Protein 3F14 (pdb70)

Foldseek 3Di:
DLVLVVVLCVCVQQLVPVVCLVQADQFEWEAAPPPDIQTGSVRVVVVSVCSPLCQKGKDWDDWDDDPFKIKIWIKIWDADPVRHIDIKTKIWIFGHDVRHTRYIYMYID

Secondary structure (DSSP, 8-state):
--HHHHHHHHHHHTT-GGGTGGGEEEEEEEEETTTEEEESHHHHHHHHH------SEEEEEEEEE-SSEEEEEEEEEEE-TTS-EEEEEEEEEEEEETTEEEEEEEEE-

Sequence (109 aa):
GETTHYYSIAQHFSSGDFPAVYACFNDIIEWNIIGNNQVVKGKKADVIDFCNKKLPEKGAVLTNDDNNVIIQNNENQQIIVIEGKCRYFFDAEGKEAFVSYCDIYRFENDTIKTITSYCI

CATH classification: 3.10.450.50

Solvent-accessible surface area: 6241 Å² total

B-factor: mean 21.0, std 8.16, range [8.96, 68.03]

Radius of gyration: 13.58 Å; Cα contacts (8 Å, |Δi|>4): 230; chains: 1; bounding box: 25×44×21 Å

Structure (mmCIF, N/CA/C/O backbone):
data_3F14
#
_entry.id   3F14
#
_cell.length_a   57.640
_cell.length_b   57.640
_cell.length_c   59.390
_cell.angle_alpha   90.000
_cell.angle_beta   90.000
_cell.angle_gamma   120.000
#
_symmetry.space_group_name_H-M   'P 32 2 1'
#
loop_
_entity.id
_entity.type
_entity.pdbx_description
1 polymer 'uncharacterized NTF2-like protein'
2 non-polymer 2-AMINO-2-HYDROXYMETHYL-PROPANE-1,3-DIOL
3 non-polymer 'TRIETHYLENE GLYCOL'
4 water water
#
loop_
_atom_site.group_PDB
_atom_site.id
_atom_site.type_symbol
_atom_site.label_atom_id
_atom_site.label_alt_id
_atom_site.label_comp_id
_atom_site.label_asym_id
_atom_site.label_entity_id
_atom_site.label_seq_id
_atom_site.pdbx_PDB_ins_code
_atom_site.Cartn_x
_atom_site.Cartn_y
_atom_site.Cartn_z
_atom_site.occupancy
_atom_site.B_iso_or_equiv
_atom_site.auth_seq_id
_atom_site.auth_comp_id
_atom_site.auth_asym_id
_atom_site.auth_atom_id
_atom_site.pdbx_PDB_model_num
ATOM 1 N N . GLY A 1 1 ? 59.141 2.376 5.166 1.00 33.03 0 GLY A N 1
ATOM 2 C CA . GLY A 1 1 ? 58.027 1.600 5.770 1.00 30.81 0 GLY A CA 1
ATOM 3 C C . GLY A 1 1 ? 56.816 2.467 6.084 1.00 31.46 0 GLY A C 1
ATOM 4 O O . GLY A 1 1 ? 56.760 3.660 5.721 1.00 28.46 0 GLY A O 1
ATOM 13 N N . GLU A 1 3 ? 55.706 3.802 8.843 1.00 29.85 2 GLU A N 1
ATOM 14 C CA . GLU A 1 3 ? 55.988 4.971 9.658 1.00 28.35 2 GLU A CA 1
ATOM 15 C C . GLU A 1 3 ? 56.409 6.163 8.799 1.00 29.23 2 GLU A C 1
ATOM 16 O O . GLU A 1 3 ? 55.917 7.278 8.996 1.00 21.35 2 GLU A O 1
ATOM 18 N N . THR A 1 4 ? 57.290 5.938 7.827 1.00 24.37 3 THR A N 1
ATOM 19 C CA . THR A 1 4 ? 57.780 7.056 6.989 1.00 25.52 3 THR A CA 1
ATOM 20 C C . THR A 1 4 ? 56.682 7.587 6.026 1.00 25.36 3 THR A C 1
ATOM 21 O O . THR A 1 4 ? 56.621 8.787 5.710 1.00 24.98 3 THR A O 1
ATOM 25 N N . THR A 1 5 ? 55.820 6.691 5.582 1.00 23.16 4 THR A N 1
ATOM 26 C CA . THR A 1 5 ? 54.743 7.073 4.684 1.00 24.52 4 THR A CA 1
ATOM 27 C C . THR A 1 5 ? 53.732 7.935 5.453 1.00 22.58 4 THR A C 1
ATOM 28 O O . THR A 1 5 ? 53.371 9.037 4.996 1.00 19.20 4 THR A O 1
ATOM 32 N N . HIS A 1 6 ? 53.284 7.448 6.610 1.00 22.04 5 HIS A N 1
ATOM 33 C CA . HIS A 1 6 ? 52.425 8.268 7.492 1.00 20.43 5 HIS A CA 1
ATOM 34 C C . HIS A 1 6 ? 53.025 9.646 7.772 1.00 20.64 5 HIS A C 1
ATOM 35 O O . HIS A 1 6 ? 52.330 10.665 7.699 1.00 18.93 5 HIS A O 1
ATOM 42 N N A TYR A 1 7 ? 54.302 9.673 8.128 0.50 18.45 6 TYR A N 1
ATOM 43 N N B TYR A 1 7 ? 54.299 9.688 8.139 0.50 18.59 6 TYR A N 1
ATOM 44 C CA A TYR A 1 7 ? 55.016 10.917 8.410 0.50 19.41 6 TYR A CA 1
ATOM 45 C CA B TYR A 1 7 ? 54.980 10.957 8.413 0.50 19.21 6 TYR A CA 1
ATOM 46 C C A TYR A 1 7 ? 54.902 11.882 7.234 0.50 19.06 6 TYR A C 1
ATOM 47 C C B TYR A 1 7 ? 54.864 11.893 7.219 0.50 18.83 6 TYR A C 1
ATOM 48 O O A TYR A 1 7 ? 54.604 13.049 7.405 0.50 18.38 6 TYR A O 1
ATOM 49 O O B TYR A 1 7 ? 54.512 13.051 7.358 0.50 18.39 6 TYR A O 1
ATOM 66 N N . SER A 1 8 ? 55.159 11.386 6.031 1.00 19.46 7 SER A N 1
ATOM 67 C CA . SER A 1 8 ? 55.094 12.224 4.836 1.00 18.29 7 SER A CA 1
ATOM 68 C C . SER A 1 8 ? 53.685 12.772 4.544 1.00 17.09 7 SER A C 1
ATOM 69 O O . SER A 1 8 ? 53.498 13.945 4.210 1.00 18.17 7 SER A O 1
ATOM 72 N N . ILE A 1 9 ? 52.712 11.898 4.663 1.00 17.22 8 ILE A N 1
ATOM 73 C CA . ILE A 1 9 ? 51.313 12.263 4.428 1.00 21.11 8 ILE A CA 1
ATOM 74 C C . ILE A 1 9 ? 50.920 13.387 5.368 1.00 17.60 8 ILE A C 1
ATOM 75 O O . ILE A 1 9 ? 50.389 14.412 4.936 1.00 17.89 8 ILE A O 1
ATOM 80 N N . ALA A 1 10 ? 51.204 13.207 6.647 1.00 17.20 9 ALA A N 1
ATOM 81 C CA . ALA A 1 10 ? 50.844 14.185 7.682 1.00 19.17 9 ALA A CA 1
ATOM 82 C C . ALA A 1 10 ? 51.567 15.482 7.450 1.00 17.83 9 ALA A C 1
ATOM 83 O O . ALA A 1 10 ? 50.994 16.564 7.596 1.00 18.27 9 ALA A O 1
ATOM 85 N N . GLN A 1 11 ? 52.861 15.431 7.146 1.00 16.58 10 GLN A N 1
ATOM 86 C CA . GLN A 1 11 ? 53.604 16.644 6.850 1.00 17.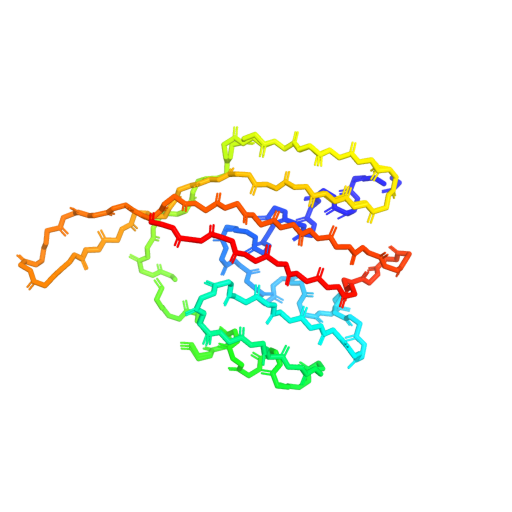70 10 GLN A CA 1
ATOM 87 C C . GLN A 1 11 ? 52.987 17.440 5.715 1.00 17.50 10 GLN A C 1
ATOM 88 O O . GLN A 1 11 ? 52.825 18.650 5.835 1.00 17.93 10 GLN A O 1
ATOM 94 N N . HIS A 1 12 ? 52.627 16.762 4.625 1.00 16.41 11 HIS A N 1
ATOM 95 C CA . HIS A 1 12 ? 52.007 17.444 3.494 1.00 17.26 11 HIS A CA 1
ATOM 96 C C . HIS A 1 12 ? 50.673 18.052 3.846 1.00 16.63 11 HIS A C 1
ATOM 97 O O . HIS A 1 12 ? 50.433 19.219 3.583 1.00 17.21 11 HIS A O 1
ATOM 104 N N . PHE A 1 13 ? 49.790 17.304 4.523 1.00 15.29 12 PHE A N 1
ATOM 105 C CA . PHE A 1 13 ? 48.487 17.875 4.861 1.00 16.73 12 PHE A CA 1
ATOM 106 C C . PHE A 1 13 ? 48.636 19.059 5.822 1.00 15.89 12 PHE A C 1
ATOM 107 O O . PHE A 1 13 ? 48.026 20.099 5.609 1.00 16.18 12 PHE A O 1
ATOM 115 N N . SER A 1 14 ? 49.469 18.913 6.861 1.00 15.10 13 SER A N 1
ATOM 116 C CA . SER A 1 14 ? 49.579 19.959 7.871 1.00 15.50 13 SER A CA 1
ATOM 117 C C . SER A 1 14 ? 50.153 21.261 7.302 1.00 16.60 13 SER A C 1
ATOM 118 O O . SER A 1 14 ? 49.839 22.338 7.758 1.00 15.92 13 SER A O 1
ATOM 121 N N . SER A 1 15 ? 51.030 21.131 6.314 1.00 16.99 14 SER A N 1
ATOM 122 C CA . SER A 1 15 ? 51.658 22.284 5.688 1.00 17.38 14 SER A CA 1
ATOM 123 C C . SER A 1 15 ? 50.760 22.884 4.578 1.00 17.64 14 SER A C 1
ATOM 124 O O . SER A 1 15 ? 51.150 23.880 3.935 1.00 18.67 14 SER A O 1
ATOM 127 N N . GLY A 1 16 ? 49.538 22.373 4.401 1.00 16.99 15 GLY A N 1
ATOM 128 C CA . GLY A 1 16 ? 48.574 22.915 3.445 1.00 17.20 15 GLY A CA 1
ATOM 129 C C . GLY A 1 16 ? 48.605 22.372 2.055 1.00 15.56 15 GLY A C 1
ATOM 130 O O . GLY A 1 16 ? 47.837 22.847 1.225 1.00 19.27 15 GLY A O 1
ATOM 131 N N . ASP A 1 17 ? 49.464 21.406 1.795 1.00 15.53 16 ASP A N 1
ATOM 132 C CA . ASP A 1 17 ? 49.605 20.810 0.489 1.00 15.72 16 ASP A CA 1
ATOM 133 C C . ASP A 1 17 ? 48.641 19.643 0.388 1.00 18.88 16 ASP A C 1
ATOM 134 O O . ASP A 1 17 ? 49.029 18.495 0.195 1.00 18.41 16 ASP A O 1
ATOM 139 N N . PHE A 1 18 ? 47.359 19.962 0.484 1.00 18.23 17 PHE A N 1
ATOM 140 C CA . PHE A 1 18 ? 46.335 18.923 0.516 1.00 17.51 17 PHE A CA 1
ATOM 141 C C . PHE A 1 18 ? 46.333 18.024 -0.740 1.00 18.84 17 PHE A C 1
ATOM 142 O O . PHE A 1 18 ? 46.212 16.794 -0.604 1.00 18.83 17 PHE A O 1
ATOM 150 N N . PRO A 1 19 ? 46.468 18.608 -1.939 1.00 16.45 18 PRO A N 1
ATOM 151 C CA . PRO A 1 19 ? 46.389 17.770 -3.163 1.00 18.37 18 PRO A CA 1
ATOM 152 C C . PRO A 1 19 ? 47.403 16.635 -3.199 1.00 19.85 18 PRO A C 1
ATOM 153 O O . PRO A 1 19 ? 47.137 15.633 -3.835 1.00 19.90 18 PRO A O 1
ATOM 157 N N . ALA A 1 20 ? 48.541 16.773 -2.535 1.00 19.58 19 ALA A N 1
ATOM 158 C CA . ALA A 1 20 ? 49.536 15.687 -2.481 1.00 19.88 19 ALA A CA 1
ATOM 159 C C . ALA A 1 20 ? 49.028 14.448 -1.767 1.00 22.04 19 ALA A C 1
ATOM 160 O O . ALA A 1 20 ? 49.604 13.374 -1.937 1.00 22.34 19 ALA A O 1
ATOM 162 N N . VAL A 1 21 ? 47.961 14.564 -0.974 1.00 17.49 20 VAL A N 1
ATOM 163 C CA . VAL A 1 21 ? 47.516 13.411 -0.185 1.00 18.93 20 VAL A CA 1
ATOM 164 C C . VAL A 1 21 ? 46.058 13.019 -0.381 1.00 16.96 20 VAL A C 1
ATOM 165 O O . VAL A 1 21 ? 45.574 12.095 0.286 1.00 18.14 20 VAL A O 1
ATOM 169 N N . TYR A 1 22 ? 45.345 13.664 -1.305 1.00 18.63 21 TYR A N 1
ATOM 170 C CA . TYR A 1 22 ? 43.956 13.238 -1.571 1.00 18.82 21 TYR A CA 1
ATOM 171 C C . TYR A 1 22 ? 43.825 11.737 -1.879 1.00 20.19 21 TYR A C 1
ATOM 172 O O . TYR A 1 22 ? 42.858 11.099 -1.434 1.00 19.37 21 TYR A O 1
ATOM 181 N N . ALA A 1 23 ? 44.783 11.197 -2.623 1.00 20.99 22 ALA A N 1
ATOM 182 C CA . ALA A 1 23 ? 44.805 9.753 -2.946 1.00 19.05 22 ALA A CA 1
ATOM 183 C C . ALA A 1 23 ? 44.990 8.859 -1.704 1.00 19.99 22 ALA A C 1
ATOM 1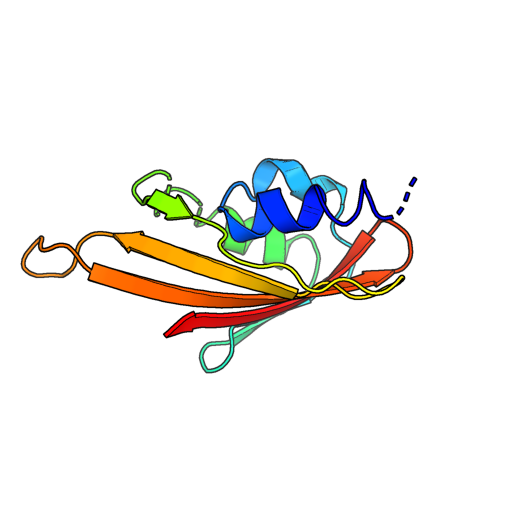84 O O . ALA A 1 23 ? 44.757 7.658 -1.806 1.00 20.70 22 ALA A O 1
ATOM 186 N N . CYS A 1 24 ? 45.415 9.422 -0.557 1.00 16.50 23 CYS A N 1
ATOM 187 C CA . CYS A 1 24 ? 45.562 8.695 0.682 1.00 17.38 23 CYS A CA 1
ATOM 188 C C . CYS A 1 24 ? 44.337 8.802 1.577 1.00 15.37 23 CYS A C 1
ATOM 189 O O . CYS A 1 24 ? 44.339 8.222 2.650 1.00 19.07 23 CYS A O 1
ATOM 192 N N . PHE A 1 25 ? 43.310 9.551 1.182 1.00 16.16 24 PHE A N 1
ATOM 193 C CA . PHE A 1 25 ? 42.122 9.676 2.012 1.00 16.01 24 PHE A CA 1
ATOM 194 C C . PHE A 1 25 ? 41.340 8.401 2.035 1.00 16.27 24 PHE A C 1
ATOM 195 O O . PHE A 1 25 ? 41.080 7.795 0.976 1.00 16.49 24 PHE A O 1
ATOM 203 N N . ASN A 1 26 ? 40.903 7.986 3.218 1.00 14.42 25 ASN A N 1
ATOM 204 C CA . ASN A 1 26 ? 39.927 6.897 3.299 1.00 13.30 25 ASN A CA 1
ATOM 205 C C . ASN A 1 26 ? 38.609 7.338 2.653 1.00 14.16 25 ASN A C 1
ATOM 206 O O . ASN A 1 26 ? 38.213 8.494 2.732 1.00 13.20 25 ASN A O 1
ATOM 211 N N . ASP A 1 27 ? 37.865 6.388 2.091 1.00 13.54 26 ASP A N 1
ATOM 212 C CA . ASP A 1 27 ? 36.552 6.687 1.501 1.00 14.22 26 ASP A CA 1
ATOM 213 C C . ASP A 1 27 ? 35.650 7.444 2.497 1.00 12.74 26 ASP A C 1
ATOM 214 O O . ASP A 1 27 ? 34.869 8.288 2.062 1.00 13.80 26 ASP A O 1
ATOM 219 N N . ILE A 1 28 ? 35.741 7.133 3.779 1.00 14.44 27 ILE A N 1
ATOM 220 C CA . ILE A 1 28 ? 34.882 7.791 4.784 1.00 15.91 27 ILE A CA 1
ATOM 221 C C . ILE A 1 28 ? 35.676 8.664 5.743 1.00 14.39 27 ILE A C 1
ATOM 222 O O . ILE A 1 28 ? 35.308 8.825 6.882 1.00 15.22 27 ILE A O 1
ATOM 227 N N . ILE A 1 29 ? 36.767 9.213 5.253 1.00 13.78 28 ILE A N 1
ATOM 228 C CA . ILE A 1 29 ? 37.549 10.180 6.016 1.00 13.61 28 ILE A CA 1
ATOM 229 C C . ILE A 1 29 ? 36.681 11.237 6.657 1.00 14.38 28 ILE A C 1
ATOM 230 O O . ILE A 1 29 ? 35.728 11.710 6.080 1.00 16.06 28 ILE A O 1
ATOM 235 N N . GLU A 1 30 ? 37.038 11.644 7.879 1.00 14.86 29 GLU A N 1
ATOM 236 C CA . GLU A 1 30 ? 36.405 12.798 8.491 1.00 15.21 29 GLU A CA 1
ATOM 237 C C . GLU A 1 30 ? 37.499 13.797 8.881 1.00 16.74 29 GLU A C 1
ATOM 238 O O . GLU A 1 30 ? 38.545 13.389 9.374 1.00 16.71 29 GLU A O 1
ATOM 244 N N . TRP A 1 31 ? 37.239 15.077 8.656 1.00 14.60 30 TRP A N 1
ATOM 245 C CA . TRP A 1 31 ? 38.071 16.170 9.141 1.00 16.19 30 TRP A CA 1
ATOM 246 C C . TRP A 1 31 ? 37.259 16.958 10.133 1.00 15.08 30 TRP A C 1
ATOM 247 O O . TRP A 1 31 ? 36.316 17.636 9.773 1.00 15.18 30 TRP A O 1
ATOM 258 N N . ASN A 1 32 ? 37.633 16.845 11.419 1.00 14.82 31 ASN A N 1
ATOM 259 C CA . ASN A 1 32 ? 37.029 17.540 12.538 1.00 14.82 31 ASN A CA 1
ATOM 260 C C . ASN A 1 32 ? 37.874 18.790 12.822 1.00 16.69 31 ASN A C 1
ATOM 261 O O . ASN A 1 32 ? 38.934 18.690 13.420 1.00 15.26 31 ASN A O 1
ATOM 266 N N . ILE A 1 33 ? 37.413 19.950 12.395 1.00 14.95 32 ILE A N 1
ATOM 267 C CA . ILE A 1 33 ? 38.061 21.233 12.665 1.00 14.91 32 ILE A CA 1
ATOM 268 C C . ILE A 1 33 ? 37.390 21.736 13.954 1.00 15.22 32 ILE A C 1
ATOM 269 O O . ILE A 1 33 ? 36.258 22.220 13.947 1.00 14.95 32 ILE A O 1
ATOM 274 N N . ILE A 1 34 ? 38.082 21.544 15.082 1.00 14.41 33 ILE A N 1
ATOM 275 C CA . ILE A 1 34 ? 37.550 21.793 16.407 1.00 14.76 33 ILE A CA 1
ATOM 276 C C . ILE A 1 34 ? 37.017 23.220 16.544 1.00 14.10 33 ILE A C 1
ATOM 277 O O . ILE A 1 34 ? 37.677 24.189 16.207 1.00 14.77 33 ILE A O 1
ATOM 282 N N . GLY A 1 35 ? 35.779 23.324 17.049 1.00 15.22 34 GLY A N 1
ATOM 283 C CA . GLY A 1 35 ? 35.103 24.601 17.203 1.00 16.27 34 GLY A CA 1
ATOM 284 C C . GLY A 1 35 ? 34.503 25.159 15.927 1.00 19.15 34 GLY A C 1
ATOM 285 O O . GLY A 1 35 ? 33.903 26.219 15.947 1.00 19.10 34 GLY A O 1
ATOM 286 N N A ASN A 1 36 ? 34.696 24.454 14.816 0.48 16.46 35 ASN A N 1
ATOM 287 N N B ASN A 1 36 ? 34.610 24.425 14.833 0.52 16.73 35 ASN A N 1
ATOM 288 C CA A ASN A 1 36 ? 34.217 24.895 13.510 0.48 16.68 35 ASN A CA 1
ATOM 289 C CA B ASN A 1 36 ? 34.124 24.870 13.538 0.52 16.57 35 ASN A CA 1
ATOM 290 C C A ASN A 1 36 ? 33.206 23.932 12.868 0.48 17.04 35 ASN A C 1
ATOM 291 C C B ASN A 1 36 ? 33.122 23.812 13.029 0.52 15.47 35 ASN A C 1
ATOM 292 O O A ASN A 1 36 ? 32.054 24.321 12.674 0.48 17.68 35 ASN A O 1
ATOM 293 O O B ASN A 1 36 ? 31.883 23.931 13.211 0.52 14.17 35 ASN A O 1
ATOM 302 N N . GLN A 1 37 ? 33.645 22.730 12.481 1.00 16.15 36 GLN A N 1
ATOM 303 C CA . GLN A 1 37 ? 32.775 21.730 11.874 1.00 15.70 36 GLN A CA 1
ATOM 304 C C . GLN A 1 37 ? 33.478 20.420 11.626 1.00 16.51 36 GLN A C 1
ATOM 305 O O . GLN A 1 37 ? 34.686 20.376 11.601 1.00 15.88 36 GLN A O 1
ATOM 311 N N . VAL A 1 38 ? 32.710 19.396 11.330 1.00 15.79 37 VAL A N 1
ATOM 312 C CA . VAL A 1 38 ? 33.162 18.103 10.846 1.00 15.83 37 VAL A CA 1
ATOM 313 C C . VAL A 1 38 ? 32.765 17.947 9.373 1.00 14.91 37 VAL A C 1
ATOM 314 O O . VAL A 1 38 ? 31.579 18.080 9.040 1.00 17.13 37 VAL A O 1
ATOM 318 N N . VAL A 1 39 ? 33.749 17.710 8.502 1.00 15.76 38 VAL A N 1
ATOM 319 C CA . VAL A 1 39 ? 33.547 17.454 7.068 1.00 14.37 38 VAL A CA 1
ATOM 320 C C . VAL A 1 39 ? 33.700 15.936 6.895 1.00 15.30 38 VAL A C 1
ATOM 321 O O . VAL A 1 39 ? 34.671 15.378 7.403 1.00 15.36 38 VAL A O 1
ATOM 325 N N . LYS A 1 40 ? 32.777 15.285 6.211 1.00 15.91 39 LYS A N 1
ATOM 326 C CA . LYS A 1 40 ? 32.716 13.834 6.162 1.00 16.28 39 LYS A CA 1
ATOM 327 C C . LYS A 1 40 ? 32.638 13.280 4.734 1.00 14.92 39 LYS A C 1
ATOM 328 O O . LYS A 1 40 ? 31.807 13.713 3.930 1.00 17.17 39 LYS A O 1
ATOM 334 N N . GLY A 1 41 ? 33.426 12.237 4.494 1.00 15.00 40 GLY A N 1
ATOM 335 C CA . GLY A 1 41 ? 33.459 11.564 3.228 1.00 15.33 40 GLY A CA 1
ATOM 336 C C . GLY A 1 41 ? 34.511 12.111 2.285 1.00 15.55 40 GLY A C 1
ATOM 337 O O . GLY A 1 41 ? 34.792 13.298 2.293 1.00 15.06 40 GLY A O 1
ATOM 338 N N A LYS A 1 42 ? 35.065 11.221 1.465 0.50 14.73 41 LYS A N 1
ATOM 339 N N B LYS A 1 42 ? 35.079 11.246 1.448 0.50 15.23 41 LYS A N 1
ATOM 340 C CA A LYS A 1 42 ? 36.175 11.579 0.618 0.50 13.78 41 LYS A CA 1
ATOM 341 C CA B LYS A 1 42 ? 36.221 11.638 0.630 0.50 14.90 41 LYS A CA 1
ATOM 342 C C A LYS A 1 42 ? 35.835 12.808 -0.205 0.50 14.15 41 LYS A C 1
ATOM 343 C C B LYS A 1 42 ? 35.909 12.790 -0.331 0.50 15.78 41 LYS A C 1
ATOM 344 O O A LYS A 1 42 ? 36.532 13.815 -0.112 0.50 13.64 41 LYS A O 1
ATOM 345 O O B LYS A 1 42 ? 36.731 13.711 -0.516 0.50 12.88 41 LYS A O 1
ATOM 356 N N . ALA A 1 43 ? 34.744 12.762 -0.971 1.00 13.60 42 ALA A N 1
ATOM 357 C CA . ALA A 1 43 ? 34.390 13.846 -1.894 1.00 13.12 42 ALA A CA 1
ATOM 358 C C . ALA A 1 43 ? 34.199 15.169 -1.175 1.00 12.94 42 ALA A C 1
ATOM 359 O O . ALA A 1 43 ? 34.768 16.171 -1.594 1.00 12.83 42 ALA A O 1
ATOM 361 N N . ASP A 1 44 ? 33.492 15.163 -0.052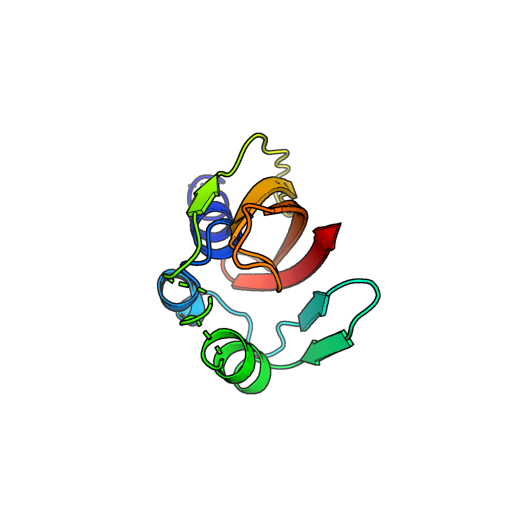 1.00 13.56 43 ASP A N 1
ATOM 362 C CA . ASP A 1 44 ? 33.262 16.407 0.681 1.00 13.04 43 ASP A CA 1
ATOM 363 C C . ASP A 1 44 ? 34.554 16.937 1.279 1.00 14.88 43 ASP A C 1
ATOM 364 O O . ASP A 1 44 ? 34.767 18.155 1.275 1.00 14.36 43 ASP A O 1
ATOM 369 N N . VAL A 1 45 ? 35.452 16.080 1.782 1.00 13.19 44 VAL A N 1
ATOM 370 C CA . VAL A 1 45 ? 36.716 16.586 2.357 1.00 12.67 44 VAL A CA 1
ATOM 371 C C . VAL A 1 45 ? 37.610 17.137 1.234 1.00 13.82 44 VAL A C 1
ATOM 372 O O . VAL A 1 45 ? 38.227 18.190 1.398 1.00 14.31 44 VAL A O 1
ATOM 376 N N . ILE A 1 46 ? 37.686 16.466 0.100 1.00 13.43 45 ILE A N 1
ATOM 377 C CA . ILE A 1 46 ? 38.479 16.975 -1.008 1.00 13.39 45 ILE A CA 1
ATOM 378 C C . ILE A 1 46 ? 37.920 18.307 -1.485 1.00 15.07 45 ILE A C 1
ATOM 379 O O . ILE A 1 46 ? 38.695 19.258 -1.727 1.00 14.82 45 ILE A O 1
ATOM 384 N N . ASP A 1 47 ? 36.615 18.428 -1.587 1.00 13.93 46 ASP A N 1
ATOM 385 C CA . ASP A 1 47 ? 36.019 19.682 -2.079 1.00 13.89 46 ASP A CA 1
ATOM 386 C C . ASP A 1 47 ? 36.311 20.806 -1.094 1.00 14.36 46 ASP A C 1
ATOM 387 O O . ASP A 1 47 ? 36.598 21.943 -1.492 1.00 14.67 46 ASP A O 1
ATOM 392 N N . PHE A 1 48 ? 36.237 20.505 0.190 1.00 14.24 47 PHE A N 1
ATOM 393 C CA . PHE A 1 48 ? 36.497 21.503 1.236 1.00 14.14 47 PHE A CA 1
ATOM 394 C C . PHE A 1 48 ? 37.944 21.930 1.216 1.00 16.68 47 PHE A C 1
ATOM 395 O O . PHE A 1 48 ? 38.258 23.129 1.238 1.00 15.70 47 PHE A O 1
ATOM 403 N N . CYS A 1 49 ? 38.855 20.980 1.113 1.00 15.12 48 CYS A N 1
ATOM 404 C CA . CYS A 1 49 ? 40.263 21.295 0.965 1.00 15.81 48 CYS A CA 1
ATOM 405 C C . CYS A 1 49 ? 40.504 22.128 -0.265 1.00 14.64 48 CYS A C 1
ATOM 406 O O . CYS A 1 49 ? 41.341 23.067 -0.220 1.00 16.22 48 CYS A O 1
ATOM 409 N N . ASN A 1 50 ? 39.917 21.798 -1.407 1.00 14.24 49 ASN A N 1
ATOM 410 C CA . ASN A 1 50 ? 40.117 22.588 -2.623 1.00 14.38 49 ASN A CA 1
ATOM 411 C C . ASN A 1 50 ? 39.620 24.017 -2.470 1.00 15.51 49 ASN A C 1
ATOM 412 O O . ASN A 1 50 ? 40.222 24.940 -3.054 1.00 17.02 49 ASN A O 1
ATOM 417 N N A LYS A 1 51 ? 38.490 24.216 -1.802 0.70 16.09 50 LYS A N 1
ATOM 418 N N B LYS A 1 51 ? 38.638 24.246 -1.595 0.30 15.47 50 LYS A N 1
ATOM 419 C CA A LYS A 1 51 ? 37.973 25.573 -1.564 0.70 16.98 50 LYS A CA 1
ATOM 420 C CA B LYS A 1 51 ? 38.202 25.616 -1.296 0.30 16.78 50 LYS A CA 1
ATOM 421 C C A LYS A 1 51 ? 38.991 26.388 -0.753 0.70 15.63 50 LYS A C 1
ATOM 422 C C B LYS A 1 51 ? 39.183 26.361 -0.367 0.30 14.53 50 LYS A C 1
ATOM 423 O O A LYS A 1 51 ? 39.233 27.573 -1.042 0.70 16.09 50 LYS A O 1
ATOM 424 O O B LYS A 1 51 ? 39.285 27.604 -0.438 0.30 13.59 50 LYS A O 1
ATOM 451 N N . LEU A 1 53 ? 42.407 25.778 -0.452 1.00 15.55 52 LEU A N 1
ATOM 452 C CA . LEU A 1 53 ? 43.738 25.730 -1.022 1.00 14.99 52 LEU A CA 1
ATOM 453 C C . LEU A 1 53 ? 44.326 27.101 -1.379 1.00 15.18 52 LEU A C 1
ATOM 454 O O . LEU A 1 53 ? 45.488 27.362 -1.019 1.00 16.28 52 LEU A O 1
ATOM 459 N N . PRO A 1 54 ? 43.574 28.000 -2.019 1.00 15.33 53 PRO A N 1
ATOM 460 C CA . PRO A 1 54 ? 44.209 29.307 -2.299 1.00 15.05 53 PRO A CA 1
ATOM 461 C C . PRO A 1 54 ? 44.661 30.041 -1.044 1.00 16.57 53 PRO A C 1
ATOM 462 O O . PRO A 1 54 ? 45.723 30.706 -1.063 1.00 16.39 53 PRO A O 1
ATOM 466 N N . GLU A 1 55 ? 43.901 29.973 0.045 1.00 16.37 54 GLU A N 1
ATOM 467 C CA . GLU A 1 55 ? 44.318 30.562 1.323 1.00 15.77 54 GLU A CA 1
ATOM 468 C C . GLU A 1 55 ? 45.596 29.956 1.806 1.00 16.45 54 GLU A C 1
ATOM 469 O O . GLU A 1 55 ? 46.457 30.661 2.332 1.00 17.47 54 GLU A O 1
ATOM 483 N N . LYS A 1 57 ? 47.959 28.556 -0.117 1.00 15.78 56 LYS A N 1
ATOM 484 C CA . LYS A 1 57 ? 48.989 28.978 -1.063 1.00 16.21 56 LYS A CA 1
ATOM 485 C C . LYS A 1 57 ? 49.485 30.381 -0.792 1.00 15.83 56 LYS A C 1
ATOM 486 O O . LYS A 1 57 ? 50.635 30.648 -1.059 1.00 18.26 56 LYS A O 1
ATOM 492 N N . GLY A 1 58 ? 48.636 31.258 -0.266 1.00 14.12 57 GLY A N 1
ATOM 493 C CA . GLY A 1 58 ? 49.026 32.619 0.083 1.00 13.94 57 GLY A CA 1
ATOM 494 C C . GLY A 1 58 ? 49.630 32.805 1.450 1.00 13.52 57 GLY A C 1
ATOM 495 O O . GLY A 1 58 ? 50.108 33.903 1.793 1.00 15.10 57 GLY A O 1
ATOM 496 N N . ALA A 1 59 ? 49.621 31.748 2.257 1.00 13.48 58 ALA A N 1
ATOM 497 C CA . ALA A 1 59 ? 50.085 31.748 3.633 1.00 14.73 58 ALA A CA 1
ATOM 498 C C . ALA A 1 59 ? 51.456 31.067 3.694 1.00 13.88 58 ALA A C 1
ATOM 499 O O . ALA A 1 59 ? 51.922 30.505 2.686 1.00 15.72 58 ALA A O 1
ATOM 501 N N . VAL A 1 60 ? 52.056 31.048 4.890 1.00 13.58 59 VAL A N 1
ATOM 502 C CA . VAL A 1 60 ? 53.363 30.370 5.087 1.00 15.79 59 VAL A CA 1
ATOM 503 C C . VAL A 1 60 ? 53.207 29.448 6.287 1.00 14.09 59 VAL A C 1
ATOM 504 O O . VAL A 1 60 ? 52.981 29.904 7.417 1.00 14.32 59 VAL A O 1
ATOM 508 N N . LEU A 1 61 ? 53.251 28.136 6.051 1.00 14.90 60 LEU A N 1
ATOM 509 C CA . LEU A 1 61 ? 53.010 27.140 7.079 1.00 14.39 60 LEU A CA 1
ATOM 510 C C . LEU A 1 61 ? 54.301 26.434 7.455 1.00 17.18 60 LEU A C 1
ATOM 511 O O . LEU A 1 61 ? 55.075 26.062 6.576 1.00 19.18 60 LEU A O 1
ATOM 516 N N . THR A 1 62 ? 54.541 26.260 8.743 1.00 17.13 61 THR A N 1
ATOM 517 C CA . THR A 1 62 ? 55.754 25.643 9.257 1.00 16.92 61 THR A CA 1
ATOM 518 C C . THR A 1 62 ? 55.380 24.605 10.304 1.00 15.28 61 THR A C 1
ATOM 519 O O . THR A 1 62 ? 54.800 24.936 11.315 1.00 17.30 61 THR A O 1
ATOM 523 N N . ASN A 1 63 ? 55.661 23.353 10.004 1.00 16.92 62 ASN A N 1
ATOM 524 C CA . ASN A 1 63 ? 55.448 22.266 10.952 1.00 15.91 62 ASN A CA 1
ATOM 525 C C . ASN A 1 63 ? 56.644 22.209 11.936 1.00 16.51 62 ASN A C 1
ATOM 526 O O . ASN A 1 63 ? 57.797 22.234 11.510 1.00 20.92 62 ASN A O 1
ATOM 531 N N A ASP A 1 64 ? 56.338 22.347 13.234 0.50 18.39 63 ASP A N 1
ATOM 532 N N B ASP A 1 64 ? 56.377 21.830 13.181 0.50 15.75 63 ASP A N 1
ATOM 533 C CA A ASP A 1 64 ? 57.328 22.546 14.320 0.50 18.52 63 ASP A CA 1
ATOM 534 C CA B ASP A 1 64 ? 57.454 21.609 14.144 0.50 16.47 63 ASP A CA 1
ATOM 535 C C A ASP A 1 64 ? 57.709 21.279 15.118 0.50 19.37 63 ASP A C 1
ATOM 536 C C B ASP A 1 64 ? 57.301 20.232 14.817 0.50 17.09 63 ASP A C 1
ATOM 537 O O A ASP A 1 64 ? 58.820 21.190 15.639 0.50 21.69 63 ASP A O 1
ATOM 538 O O B ASP A 1 64 ? 57.568 19.203 14.215 0.50 18.86 63 ASP A O 1
ATOM 547 N N A ASN A 1 65 ? 56.776 20.334 15.281 0.50 16.06 64 ASN A N 1
ATOM 548 N N B ASN A 1 65 ? 56.879 20.206 16.075 0.50 17.74 64 ASN A N 1
ATOM 549 C CA A ASN A 1 65 ? 56.959 19.197 16.206 0.50 16.44 64 ASN A CA 1
ATOM 550 C CA B ASN A 1 65 ? 56.887 18.967 16.833 0.50 18.69 64 ASN A CA 1
ATOM 551 C C A ASN A 1 65 ? 56.091 17.998 15.776 0.50 16.42 64 ASN A C 1
ATOM 552 C C B ASN A 1 65 ? 55.969 17.928 16.204 0.50 17.75 64 ASN A C 1
ATOM 553 O O A ASN A 1 65 ? 55.045 18.238 15.158 0.50 16.54 64 ASN A O 1
ATOM 554 O O B ASN A 1 65 ? 54.825 18.176 15.867 0.50 18.42 64 ASN A O 1
ATOM 563 N N . VAL A 1 66 ? 56.505 16.747 16.062 1.00 19.65 65 VAL A N 1
ATOM 564 C CA . VAL A 1 66 ? 55.775 15.593 15.617 1.00 20.09 65 VAL A CA 1
ATOM 565 C C . VAL A 1 66 ? 55.786 14.543 16.727 1.00 20.60 65 VAL A C 1
ATOM 566 O O . VAL A 1 66 ? 56.836 14.264 17.328 1.00 21.14 65 VAL A O 1
ATOM 570 N N A ILE A 1 67 ? 54.644 13.915 16.952 0.60 18.47 66 ILE A N 1
ATOM 571 N N B ILE A 1 67 ? 54.612 14.028 17.064 0.40 18.19 66 ILE A N 1
ATOM 572 C CA A ILE A 1 67 ? 54.502 12.806 17.854 0.60 19.70 66 ILE A CA 1
ATOM 573 C CA B ILE A 1 67 ? 54.479 12.871 17.905 0.40 18.75 66 ILE A CA 1
ATOM 574 C C A ILE A 1 67 ? 53.826 11.667 17.121 0.60 18.34 66 ILE A C 1
ATOM 575 C C B ILE A 1 67 ? 54.009 11.778 16.923 0.40 17.42 66 ILE A C 1
ATOM 576 O O A ILE A 1 67 ? 52.618 11.740 16.771 0.60 15.00 66 ILE A O 1
ATOM 577 O O B ILE A 1 67 ? 53.196 12.060 16.046 0.40 16.98 66 ILE A O 1
ATOM 586 N N . GLN A 1 68 ? 54.557 10.571 17.004 1.00 18.54 67 GLN A N 1
ATOM 587 C CA . GLN A 1 68 ? 54.117 9.457 16.181 1.00 18.47 67 GLN A CA 1
ATOM 588 C C . GLN A 1 68 ? 54.098 8.136 16.967 1.00 21.82 67 GLN A C 1
ATOM 589 O O . GLN A 1 68 ? 55.068 7.855 17.689 1.00 23.97 67 GLN A O 1
ATOM 595 N N A ASN A 1 69 ? 53.025 7.362 16.833 0.50 21.21 68 ASN A N 1
ATOM 596 N N B ASN A 1 69 ? 52.985 7.393 16.895 0.50 20.20 68 ASN A N 1
ATOM 597 C CA A ASN A 1 69 ? 53.000 5.974 17.291 0.50 24.59 68 ASN A CA 1
ATOM 598 C CA B ASN A 1 69 ? 52.932 5.972 17.320 0.50 23.26 68 ASN A CA 1
ATOM 599 C C A ASN A 1 69 ? 52.905 5.140 15.983 0.50 25.3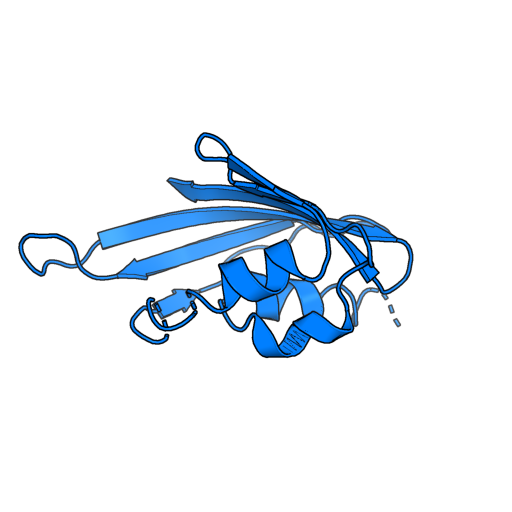6 68 ASN A C 1
ATOM 600 C C B ASN A 1 69 ? 52.381 5.173 16.108 0.50 23.46 68 ASN A C 1
ATOM 601 O O A ASN A 1 69 ? 53.172 5.664 14.888 0.50 24.97 68 ASN A O 1
ATOM 602 O O B ASN A 1 69 ? 51.766 5.754 15.233 0.50 25.42 68 ASN A O 1
ATOM 611 N N . GLU A 1 70 ? 52.566 3.861 16.070 1.00 25.72 69 GLU A N 1
ATOM 612 C CA . GLU A 1 70 ? 52.369 3.056 14.851 1.00 26.50 69 GLU A CA 1
ATOM 613 C C . GLU A 1 70 ? 51.153 3.375 13.932 1.00 30.84 69 GLU A C 1
ATOM 614 O O . GLU A 1 70 ? 51.177 3.098 12.733 1.00 32.49 69 GLU A O 1
ATOM 616 N N . ASN A 1 71 ? 50.134 3.976 14.524 1.00 28.09 70 ASN A N 1
ATOM 617 C CA . ASN A 1 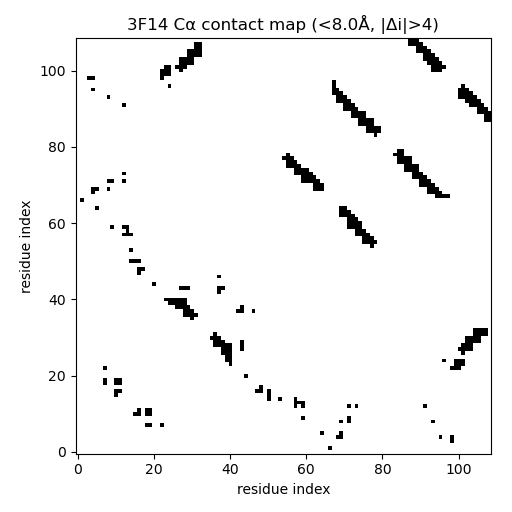71 ? 48.801 4.256 14.005 1.00 28.78 70 ASN A CA 1
ATOM 618 C C . ASN A 1 71 ? 48.365 5.757 13.815 1.00 24.65 70 ASN A C 1
ATOM 619 O O . ASN A 1 71 ? 47.525 6.128 12.969 1.00 23.73 70 ASN A O 1
ATOM 624 N N A GLN A 1 72 ? 48.656 6.533 14.851 0.59 23.02 71 GLN A N 1
ATOM 625 N N B GLN A 1 72 ? 49.159 6.625 14.436 0.41 19.48 71 GLN A N 1
ATOM 626 C CA A GLN A 1 72 ? 48.218 7.920 14.947 0.59 20.92 71 GLN A CA 1
ATOM 627 C CA B GLN A 1 72 ? 48.795 8.028 14.598 0.41 17.18 71 GLN A CA 1
ATOM 628 C C A GLN A 1 72 ? 49.456 8.786 14.966 0.59 19.25 71 GLN A C 1
ATOM 629 C C B GLN A 1 72 ? 49.982 8.991 14.474 0.41 14.18 71 GLN A C 1
ATOM 630 O O A GLN A 1 72 ? 50.502 8.394 15.450 0.59 19.28 71 GLN A O 1
ATOM 631 O O B GLN A 1 72 ? 51.117 8.604 14.787 0.41 14.73 71 GLN A O 1
ATOM 642 N N A ILE A 1 73 ? 49.334 10.006 14.429 0.50 17.36 72 ILE A N 1
ATOM 643 N N B ILE A 1 73 ? 49.727 10.230 14.031 0.50 13.04 72 ILE A N 1
ATOM 644 C CA A ILE A 1 73 ? 50.435 10.982 14.387 0.50 16.80 72 ILE A CA 1
ATOM 645 C CA B ILE A 1 73 ? 50.690 11.264 14.077 0.50 16.12 72 ILE A CA 1
ATOM 646 C C A ILE A 1 73 ? 49.909 12.409 14.663 0.50 15.01 72 ILE A C 1
ATOM 647 C C B ILE A 1 73 ? 49.975 12.486 14.570 0.50 15.12 72 ILE A C 1
ATOM 648 O O A ILE A 1 73 ? 48.797 12.760 14.232 0.50 16.94 72 ILE A O 1
ATOM 649 O O B ILE A 1 73 ? 48.810 12.755 14.225 0.50 16.98 72 ILE A O 1
ATOM 658 N N . VAL A 1 74 ? 50.681 13.222 15.408 1.00 15.16 73 VAL A N 1
ATOM 659 C CA . VAL A 1 74 ? 50.296 14.566 15.825 1.00 14.96 73 VAL A CA 1
ATOM 660 C C . VAL A 1 74 ? 51.362 15.538 15.332 1.00 15.45 73 VAL A C 1
ATOM 661 O O . VAL A 1 74 ? 52.552 15.288 15.584 1.00 15.99 73 VAL A O 1
ATOM 665 N N . ILE A 1 75 ? 50.966 16.564 14.613 1.00 15.71 74 ILE A N 1
ATOM 666 C CA . ILE A 1 75 ? 51.871 17.611 14.128 1.00 16.01 74 ILE A CA 1
ATOM 667 C C . ILE A 1 75 ? 51.428 18.936 14.707 1.00 16.52 74 ILE A C 1
ATOM 668 O O . ILE A 1 75 ? 50.253 19.302 14.598 1.00 17.35 74 ILE A O 1
ATOM 673 N N . GLU A 1 76 ? 52.336 19.636 15.353 1.00 14.79 75 GLU A N 1
ATOM 674 C CA . GLU A 1 76 ? 52.158 21.032 15.739 1.00 15.70 75 GLU A CA 1
ATOM 675 C C . GLU A 1 76 ? 52.823 21.925 14.752 1.00 17.40 75 GLU A C 1
ATOM 676 O O . GLU A 1 76 ? 53.919 21.596 14.287 1.00 17.42 75 GLU A O 1
ATOM 682 N N . GLY A 1 77 ? 52.261 23.080 14.500 1.00 15.43 76 GLY A N 1
ATOM 683 C CA . GLY A 1 77 ? 52.901 24.054 13.643 1.00 15.13 76 GLY A CA 1
ATOM 684 C C . GLY A 1 77 ? 52.241 25.405 13.678 1.00 15.85 76 GLY A C 1
ATOM 685 O O . GLY A 1 77 ? 51.350 25.638 14.520 1.00 16.12 76 GLY A O 1
ATOM 686 N N . LYS A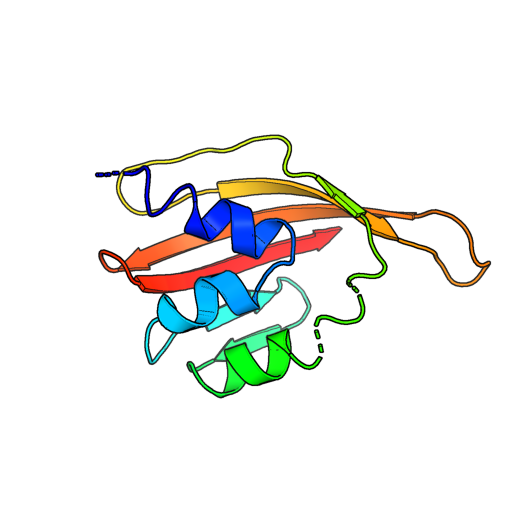 1 78 ? 52.672 26.283 12.771 1.00 15.73 77 LYS A N 1
ATOM 687 C CA . LYS A 1 78 ? 52.120 27.625 12.707 1.00 16.99 77 LYS A CA 1
ATOM 688 C C . LYS A 1 78 ? 51.846 28.026 11.273 1.00 16.97 77 LYS A C 1
ATOM 689 O O . LYS A 1 78 ? 52.578 27.657 10.343 1.00 17.38 77 LYS A O 1
ATOM 692 N N . CYS A 1 79 ? 50.766 28.765 11.077 1.00 17.33 78 CYS A N 1
ATOM 693 C CA . CYS A 1 79 ? 50.411 29.319 9.784 1.00 17.09 78 CYS A CA 1
ATOM 694 C C . CYS A 1 79 ? 50.429 30.847 9.821 1.00 16.25 78 CYS A C 1
ATOM 695 O O . CYS A 1 79 ? 49.609 31.476 10.535 1.00 17.06 78 CYS A O 1
ATOM 698 N N . ARG A 1 80 ? 51.351 31.449 9.072 1.00 15.82 79 ARG A N 1
ATOM 699 C CA . ARG A 1 80 ? 51.493 32.895 8.959 1.00 14.40 79 ARG A CA 1
ATOM 700 C C . ARG A 1 80 ? 50.610 33.388 7.844 1.00 16.71 79 ARG A C 1
ATOM 701 O O . ARG A 1 80 ? 50.675 32.888 6.709 1.00 17.12 79 ARG A O 1
ATOM 709 N N . TYR A 1 81 ? 49.758 34.371 8.148 1.00 16.69 80 TYR A N 1
ATOM 710 C CA . TYR A 1 81 ? 48.860 34.923 7.142 1.00 16.75 80 TYR A CA 1
ATOM 711 C C . TYR A 1 81 ? 48.688 36.397 7.463 1.00 16.93 80 TYR A C 1
ATOM 712 O O . TYR A 1 81 ? 49.322 36.904 8.363 1.00 15.37 80 TYR A O 1
ATOM 721 N N A PHE A 1 82 ? 47.796 37.070 6.747 0.41 20.75 81 PHE A N 1
ATOM 722 N N B PHE A 1 82 ? 47.939 37.128 6.639 0.59 19.29 81 PHE A N 1
ATOM 723 C CA A PHE A 1 82 ? 47.604 38.502 6.929 0.41 23.83 81 PHE A CA 1
ATOM 724 C CA B PHE A 1 82 ? 47.717 38.560 6.886 0.59 22.75 81 PHE A CA 1
ATOM 725 C C A PHE A 1 82 ? 46.167 38.842 7.316 0.41 24.46 81 PHE A C 1
ATOM 726 C C B PHE A 1 82 ? 46.234 38.854 7.294 0.59 23.49 81 PHE A C 1
ATOM 727 O O A PHE A 1 82 ? 45.238 38.383 6.672 0.41 30.14 81 PHE A O 1
ATOM 728 O O B PHE A 1 82 ? 45.348 38.356 6.614 0.59 29.21 81 PHE A O 1
ATOM 743 N N . ASP A 1 83 ? 46.040 39.621 8.390 1.00 29.58 82 ASP A N 1
ATOM 744 C CA . ASP A 1 83 ? 44.709 40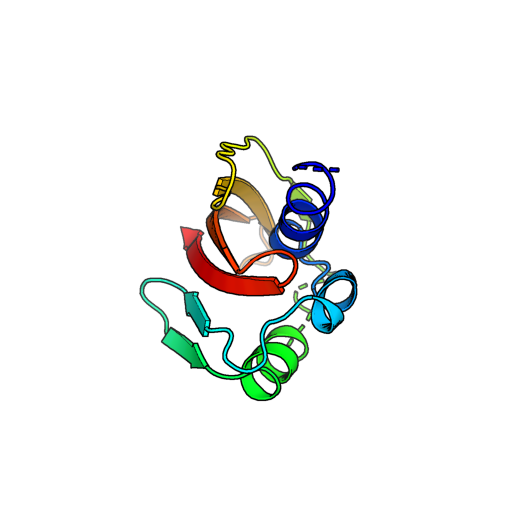.012 9.004 1.00 32.14 82 ASP A CA 1
ATOM 745 C C . ASP A 1 83 ? 44.018 41.166 8.267 1.00 34.60 82 ASP A C 1
ATOM 746 O O . ASP A 1 83 ? 44.464 41.572 7.179 1.00 37.24 82 ASP A O 1
ATOM 751 N N . ALA A 1 84 ? 42.922 41.676 8.843 1.00 35.51 83 ALA A N 1
ATOM 752 C CA . ALA A 1 84 ? 42.062 42.707 8.211 1.00 34.28 83 ALA A CA 1
ATOM 753 C C . ALA A 1 84 ? 42.744 44.031 7.984 1.00 33.94 83 ALA A C 1
ATOM 754 O O . ALA A 1 84 ? 42.433 44.736 7.051 1.00 38.22 83 ALA A O 1
ATOM 756 N N . GLU A 1 85 ? 43.633 44.391 8.889 1.00 35.75 84 GLU A N 1
ATOM 757 C CA . GLU A 1 85 ? 44.478 45.567 8.733 1.00 35.93 84 GLU A CA 1
ATOM 758 C C . GLU A 1 85 ? 45.595 45.305 7.721 1.00 32.18 84 GLU A C 1
ATOM 759 O O . GLU A 1 85 ? 46.490 46.155 7.577 1.00 33.38 84 GLU A O 1
ATOM 765 N N . GLY A 1 86 ? 45.559 44.134 7.061 1.00 32.61 85 GLY A N 1
ATOM 766 C CA . GLY A 1 86 ? 46.628 43.657 6.195 1.00 27.67 85 GLY A CA 1
ATOM 767 C C . GLY A 1 86 ? 47.895 43.420 6.972 1.00 23.31 85 GLY A C 1
ATOM 768 O O . GLY A 1 86 ? 48.979 43.519 6.442 1.00 21.42 85 GLY A O 1
ATOM 769 N N . LYS A 1 87 ? 47.756 43.009 8.240 1.00 24.77 86 LYS A N 1
ATOM 770 C CA . LYS A 1 87 ? 48.891 42.855 9.116 1.00 21.08 86 LYS A CA 1
ATOM 771 C C . LYS A 1 87 ? 49.100 41.351 9.419 1.00 18.49 86 LYS A C 1
ATOM 772 O O . LYS A 1 87 ? 48.184 40.570 9.416 1.00 21.20 86 LYS A O 1
ATOM 774 N N . GLU A 1 88 ? 50.367 41.034 9.626 1.00 19.72 87 GLU A N 1
ATOM 775 C CA . GLU A 1 88 ? 50.820 39.706 9.882 1.00 20.29 87 GLU A CA 1
ATOM 776 C C . GLU A 1 88 ? 50.106 39.139 11.087 1.00 19.02 87 GLU A C 1
ATOM 777 O O . GLU A 1 88 ? 49.985 39.805 12.101 1.00 22.64 87 GLU A O 1
ATOM 783 N N . ALA A 1 89 ? 49.725 37.899 10.987 1.00 15.46 88 ALA A N 1
ATOM 784 C CA . ALA A 1 89 ? 49.025 37.172 12.051 1.00 17.64 88 ALA A CA 1
ATOM 785 C C . ALA A 1 89 ? 49.480 35.711 11.987 1.00 17.85 88 ALA A C 1
ATOM 786 O O . ALA A 1 89 ? 49.911 35.230 10.947 1.00 16.59 88 ALA A O 1
ATOM 788 N N . PHE A 1 90 ? 49.289 34.964 13.058 1.00 18.03 89 PHE A N 1
ATOM 789 C CA . PHE A 1 90 ? 49.722 33.579 13.115 1.00 18.04 89 PHE A CA 1
ATOM 790 C C . PHE A 1 90 ? 48.646 32.721 13.746 1.00 20.64 89 PHE A C 1
ATOM 791 O O . PHE A 1 90 ? 48.117 33.102 14.794 1.00 22.02 89 PHE A O 1
ATOM 806 N N . VAL A 1 91 ? 48.304 31.612 13.111 1.00 17.11 90 VAL A N 1
ATOM 807 C CA . VAL A 1 91 ? 47.434 30.595 13.705 1.00 17.07 90 VAL A CA 1
ATOM 808 C C . VAL A 1 91 ? 48.357 29.456 14.134 1.00 18.29 90 VAL A C 1
ATOM 809 O O . VAL A 1 91 ? 49.117 28.941 13.309 1.00 20.81 90 VAL A O 1
ATOM 813 N N . SER A 1 92 ? 48.273 29.046 15.403 1.00 16.59 91 SER A N 1
ATOM 814 C CA . SER A 1 92 ? 48.979 27.913 15.922 1.00 17.06 91 SER A CA 1
ATOM 815 C C . SER A 1 92 ? 48.067 26.704 15.769 1.00 16.31 91 SER A C 1
ATOM 816 O O . SER A 1 92 ? 46.900 26.763 16.201 1.00 17.87 91 SER A O 1
ATOM 819 N N . TYR A 1 93 ? 48.567 25.638 15.170 1.00 15.25 92 TYR A N 1
ATOM 820 C CA . TYR A 1 93 ? 47.763 24.445 14.951 1.00 15.50 92 TYR A CA 1
ATOM 821 C C . TYR A 1 93 ? 48.363 23.170 15.509 1.00 15.60 92 TYR A C 1
ATOM 822 O O . TYR A 1 93 ? 49.571 23.001 15.615 1.00 16.58 92 TYR A O 1
ATOM 831 N N . CYS A 1 94 ? 47.459 22.278 15.874 1.00 15.09 93 CYS A N 1
ATOM 832 C CA . CYS A 1 94 ? 47.789 20.922 16.246 1.00 16.46 93 CYS A CA 1
ATOM 833 C C . CYS A 1 94 ? 46.842 20.015 15.437 1.00 15.40 93 CYS A C 1
ATOM 834 O O . CYS A 1 94 ? 45.636 20.066 15.623 1.00 15.12 93 CYS A O 1
ATOM 837 N N . ASP A 1 95 ? 47.423 19.210 14.547 1.00 14.71 94 ASP A N 1
ATOM 838 C CA . ASP A 1 95 ? 46.699 18.285 13.671 1.00 14.66 94 ASP A CA 1
ATOM 839 C C . ASP A 1 95 ? 46.966 16.871 14.111 1.00 14.45 94 ASP A C 1
ATOM 840 O O . ASP A 1 95 ? 48.119 16.439 14.210 1.00 14.96 94 ASP A O 1
ATOM 845 N N . ILE A 1 96 ? 45.890 16.108 14.328 1.00 15.13 95 ILE A N 1
ATOM 846 C CA . ILE A 1 96 ? 45.968 14.730 14.812 1.00 14.53 95 ILE A CA 1
ATOM 847 C C . ILE A 1 96 ? 45.401 13.793 13.740 1.00 14.59 95 ILE A C 1
ATOM 848 O O . ILE A 1 96 ? 44.248 13.966 13.315 1.00 16.03 95 ILE A O 1
ATOM 853 N N . TYR A 1 97 ? 46.223 12.855 13.268 1.00 14.78 96 TYR A N 1
ATOM 854 C CA . TYR A 1 97 ? 45.826 11.929 12.215 1.00 15.19 96 TYR A CA 1
ATOM 855 C C . TYR A 1 97 ? 45.661 10.550 12.765 1.00 16.26 96 TYR A C 1
ATOM 856 O O . TYR A 1 97 ? 46.527 10.072 13.493 1.00 16.63 96 TYR A O 1
ATOM 865 N N . ARG A 1 98 ? 44.568 9.902 12.421 1.00 18.33 97 ARG A N 1
ATOM 866 C CA . ARG A 1 98 ? 44.413 8.477 12.693 1.00 19.77 97 ARG A CA 1
ATOM 867 C C . ARG A 1 98 ? 44.366 7.798 11.356 1.00 16.78 97 ARG A C 1
ATOM 868 O O . ARG A 1 98 ? 43.529 8.104 10.500 1.00 17.49 97 ARG A O 1
ATOM 872 N N . PHE A 1 99 ? 45.282 6.852 11.168 1.00 20.45 98 PHE A N 1
ATOM 873 C CA . PHE A 1 99 ? 45.364 6.122 9.967 1.00 19.90 98 PHE A CA 1
ATOM 874 C C . PHE A 1 99 ? 44.661 4.764 10.094 1.00 20.94 98 PHE A C 1
ATOM 875 O O . PHE A 1 99 ? 44.438 4.248 11.203 1.00 21.26 98 PHE A O 1
ATOM 883 N N . GLU A 1 100 ? 44.220 4.272 8.952 1.00 19.53 99 GLU A N 1
ATOM 884 C CA . GLU A 1 100 ? 43.728 2.895 8.826 1.00 19.68 99 GLU A CA 1
ATOM 885 C C . GLU A 1 100 ? 44.659 2.368 7.771 1.00 19.47 99 GLU A C 1
ATOM 886 O O . GLU A 1 100 ? 44.457 2.628 6.579 1.00 16.93 99 GLU A O 1
ATOM 892 N N . ASN A 1 101 ? 45.692 1.655 8.245 1.00 20.34 100 ASN A N 1
ATOM 893 C CA . ASN A 1 101 ? 46.818 1.210 7.436 1.00 22.10 100 ASN A CA 1
ATOM 894 C C . ASN A 1 101 ? 47.408 2.407 6.685 1.00 22.34 100 ASN A C 1
ATOM 895 O O . ASN A 1 101 ? 47.842 3.319 7.359 1.00 22.17 100 ASN A O 1
ATOM 900 N N . ASP A 1 102 ? 47.362 2.445 5.349 1.00 21.85 101 ASP A N 1
ATOM 901 C CA . ASP A 1 102 ? 47.927 3.601 4.602 1.00 23.13 101 ASP A CA 1
ATOM 902 C C . ASP A 1 102 ? 46.914 4.695 4.174 1.00 24.28 101 ASP A C 1
ATOM 903 O O . ASP A 1 102 ? 47.256 5.588 3.397 1.00 26.51 101 ASP A O 1
ATOM 908 N N . THR A 1 103 ? 45.705 4.676 4.729 1.00 18.59 102 THR A N 1
ATOM 909 C CA . THR A 1 103 ? 44.726 5.696 4.429 1.00 18.92 102 THR A CA 1
ATOM 910 C C . THR A 1 103 ? 44.544 6.578 5.655 1.00 17.52 102 THR A C 1
ATOM 911 O O . THR A 1 103 ? 44.740 6.113 6.785 1.00 18.65 102 THR A O 1
ATOM 915 N N . ILE A 1 104 ? 44.190 7.835 5.412 1.00 15.80 103 ILE A N 1
ATOM 916 C CA . ILE A 1 104 ? 43.847 8.756 6.521 1.00 16.68 103 ILE A CA 1
ATOM 917 C C . ILE A 1 104 ? 42.404 8.482 6.842 1.00 16.54 103 ILE A C 1
ATOM 918 O O . ILE A 1 104 ? 41.519 8.705 5.982 1.00 16.85 103 ILE A O 1
ATOM 923 N N . LYS A 1 105 ? 42.139 8.038 8.064 1.00 18.02 104 LYS A N 1
ATOM 924 C CA . LYS A 1 105 ? 40.790 7.769 8.507 1.00 15.99 104 LYS A CA 1
ATOM 925 C C . LYS A 1 105 ? 40.115 8.997 9.126 1.00 16.59 104 LYS A C 1
ATOM 926 O O . LYS A 1 105 ? 38.957 9.346 8.815 1.00 15.76 104 LYS A O 1
ATOM 932 N N . THR A 1 106 ? 40.861 9.673 9.986 1.00 14.46 105 THR A N 1
ATOM 933 C CA . THR A 1 106 ? 40.393 10.927 10.592 1.00 14.82 105 THR A CA 1
ATOM 934 C C . THR A 1 106 ? 41.522 11.913 10.731 1.00 15.81 105 THR A C 1
ATOM 935 O O . THR A 1 106 ? 42.678 11.532 10.927 1.00 14.99 105 THR A O 1
ATOM 939 N N . ILE A 1 107 ? 41.168 13.202 10.613 1.00 13.95 106 ILE A N 1
ATOM 940 C CA . ILE A 1 107 ? 42.025 14.332 10.920 1.00 15.69 106 ILE A CA 1
ATOM 941 C C . ILE A 1 107 ? 41.258 15.186 11.932 1.00 16.41 106 ILE A C 1
ATOM 942 O O . ILE A 1 107 ? 40.087 15.456 11.711 1.00 15.80 106 I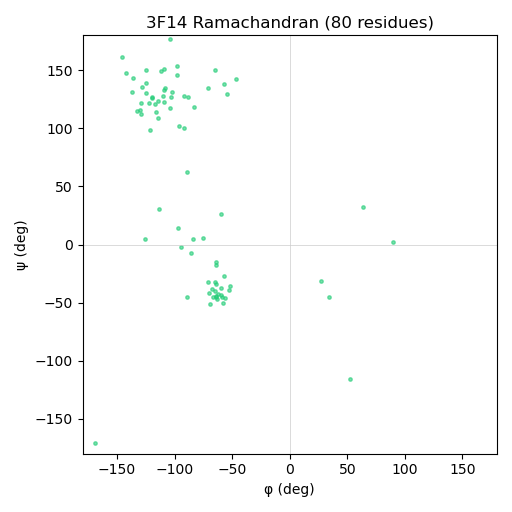LE A O 1
ATOM 947 N N . THR A 1 108 ? 41.908 15.570 13.039 1.00 15.03 107 THR A N 1
ATOM 948 C CA . THR A 1 108 ? 41.324 16.487 14.025 1.00 16.03 107 THR A CA 1
ATOM 949 C C . THR A 1 108 ? 42.252 17.689 14.154 1.00 15.96 107 THR A C 1
ATOM 950 O O . THR A 1 108 ? 43.439 17.488 14.444 1.00 16.68 107 THR A O 1
ATOM 954 N N . SER A 1 109 ? 41.759 18.900 13.907 1.00 15.44 108 SER A N 1
ATOM 955 C CA . SER A 1 109 ? 42.638 20.080 13.930 1.00 14.94 108 SER A CA 1
ATOM 956 C C . SER A 1 109 ? 42.175 21.083 14.978 1.00 14.84 108 SER A C 1
ATOM 957 O O . SER A 1 109 ? 41.021 21.519 14.974 1.00 14.95 108 SER A O 1
ATOM 960 N N . TYR A 1 110 ? 43.121 21.452 15.848 1.00 14.79 109 TYR A N 1
ATOM 961 C CA . TYR A 1 110 ? 42.955 22.537 16.827 1.00 13.92 109 TYR A CA 1
ATOM 962 C C . TYR A 1 110 ? 43.717 23.720 16.307 1.00 15.76 109 TYR A C 1
ATOM 963 O O . TYR A 1 110 ? 44.935 23.667 16.200 1.00 15.47 109 TYR A O 1
ATOM 972 N N . CYS A 1 111 ? 43.028 24.829 16.028 1.00 15.21 110 CYS A N 1
ATOM 973 C CA . CYS A 1 111 ? 43.626 25.997 15.383 1.00 16.76 110 CYS A CA 1
ATOM 974 C C . CYS A 1 111 ? 43.288 27.207 16.207 1.00 17.15 110 CYS A C 1
ATOM 975 O O . CYS A 1 111 ? 42.115 27.493 16.436 1.00 18.55 110 CYS A O 1
ATOM 978 N N . ILE A 1 112 ? 44.302 27.903 16.655 1.00 16.28 111 ILE A N 1
ATOM 979 C CA . ILE A 1 112 ? 44.175 29.068 17.544 1.00 15.51 111 ILE A CA 1
ATOM 980 C C . ILE A 1 112 ? 44.874 30.268 16.948 1.00 17.26 111 ILE A C 1
ATOM 981 O O . ILE A 1 112 ? 46.092 30.236 16.784 1.00 18.62 111 ILE A O 1
#

Nearest PDB structures (foldseek):
  3f14-assembly1_A-2  TM=1.006E+00  e=9.168E-23  Cytophaga hutchinsonii ATCC 33406
  3ebt-assembly1_A-2  TM=8.004E-01  e=1.660E-08  Burkholderia pseudomallei K96243
  5aii-assembly1_H  TM=7.468E-01  e=1.247E-07  unidentified
  5aig-assembly2_B  TM=7.527E-01  e=1.820E-07  unidentified
  6wf4-assembly1_A  TM=7.739E-01  e=8.257E-07  Streptomyces sp. RM-5-8